Protein AF-A0A9N9H6S9-F1 (afdb_monomer)

Solvent-accessible surface area (backbone atoms only — not comparable to full-atom values): 6058 Å² total; per-residue (Å²): 141,87,83,87,83,76,83,80,80,83,76,88,83,81,80,92,69,90,64,86,71,70,80,47,83,81,69,54,58,80,45,67,66,57,52,53,45,42,61,73,68,64,61,45,78,70,58,47,51,73,44,44,36,66,57,37,38,72,72,67,38,56,69,67,52,17,44,49,52,25,52,49,25,54,49,55,69,67,53,65,72,75,65,78,80,74,72,69,78,80,84,127

Radius of gyration: 20.69 Å; Cα contacts (8 Å, |Δi|>4): 44; chains: 1; bounding box: 52×72×33 Å

InterPro domains:
  IPR013761 Sterile alpha motif/pointed domain superfamily [G3DSA:1.10.150.50] (10-82)

Nearest PDB structures (foldseek):
  3k1r-assembly1_B  TM=7.568E-01  e=2.812E-01  Homo sapiens
  5f3x-assembly2_D  TM=8.565E-01  e=1.389E+00  Mus musculus
  3idw-assembly1_A  TM=7.936E-01  e=1.389E+00  Saccharomyces cerevisiae
  1cok-assembly1_A  TM=6.842E-01  e=4.274E+00  Homo sapiens
  2aq0-assembly1_B  TM=7.084E-01  e=6.861E+00  Homo sapiens

Structure (mmCIF, N/CA/C/O backbone):
data_AF-A0A9N9H6S9-F1
#
_entry.id   AF-A0A9N9H6S9-F1
#
loop_
_atom_site.group_PDB
_atom_site.id
_atom_site.type_symbol
_atom_site.label_atom_id
_atom_site.label_alt_id
_atom_site.label_comp_id
_atom_site.label_asym_id
_atom_site.label_entity_id
_atom_site.label_seq_id
_atom_site.pdbx_PDB_ins_code
_atom_site.Cartn_x
_atom_site.Cartn_y
_atom_site.Cartn_z
_atom_site.occupancy
_atom_site.B_iso_or_equiv
_atom_site.auth_seq_id
_atom_site.auth_comp_id
_atom_site.auth_asym_id
_atom_site.auth_atom_id
_atom_site.pdbx_PDB_model_num
ATOM 1 N N . MET A 1 1 ? 42.718 -34.770 -15.578 1.00 48.12 1 MET A N 1
ATOM 2 C CA . MET A 1 1 ? 42.294 -33.357 -15.564 1.00 48.12 1 MET A CA 1
ATOM 3 C C . MET A 1 1 ? 40.795 -33.323 -15.372 1.00 48.12 1 MET A C 1
ATOM 5 O O . MET A 1 1 ? 40.100 -33.704 -16.302 1.00 48.12 1 MET A O 1
ATOM 9 N N . SER A 1 2 ? 40.333 -32.928 -14.187 1.00 51.88 2 SER A N 1
ATOM 10 C CA . SER A 1 2 ? 38.950 -32.506 -13.925 1.00 51.88 2 SER A CA 1
ATOM 11 C C . SER A 1 2 ? 38.788 -32.268 -12.427 1.00 51.88 2 SER A C 1
ATOM 13 O O . SER A 1 2 ? 38.721 -33.232 -11.671 1.00 51.88 2 SER A O 1
ATOM 15 N N . GLU A 1 3 ? 38.687 -31.008 -12.014 1.00 52.78 3 GLU A N 1
ATOM 16 C CA . GLU A 1 3 ? 38.047 -30.653 -10.747 1.00 52.78 3 GLU A CA 1
ATOM 17 C C . GLU A 1 3 ? 37.025 -29.550 -11.030 1.00 52.78 3 GLU A C 1
ATOM 19 O O . GLU A 1 3 ? 37.351 -28.415 -11.381 1.00 52.78 3 GLU A O 1
ATOM 24 N N . THR A 1 4 ? 35.761 -29.962 -10.971 1.00 49.34 4 THR A N 1
ATOM 25 C CA . THR A 1 4 ? 34.564 -29.141 -11.131 1.00 49.34 4 THR A CA 1
ATOM 26 C C . THR A 1 4 ? 34.334 -28.383 -9.830 1.00 49.34 4 THR A C 1
ATOM 28 O O . THR A 1 4 ? 34.021 -28.992 -8.810 1.00 49.34 4 THR A O 1
ATOM 31 N N . ASN A 1 5 ? 34.480 -27.058 -9.856 1.00 61.69 5 ASN A N 1
ATOM 32 C CA . ASN A 1 5 ? 34.181 -26.211 -8.706 1.00 61.69 5 ASN A CA 1
ATOM 33 C C . ASN A 1 5 ? 32.697 -25.819 -8.705 1.00 61.69 5 ASN A C 1
ATOM 35 O O . ASN A 1 5 ? 32.229 -25.048 -9.542 1.00 61.69 5 ASN A O 1
ATOM 39 N N . THR A 1 6 ? 31.973 -26.388 -7.745 1.00 65.19 6 THR A N 1
ATOM 40 C CA . THR A 1 6 ? 30.609 -26.045 -7.330 1.00 65.19 6 THR A CA 1
ATOM 41 C C . THR A 1 6 ? 30.532 -24.584 -6.864 1.00 65.19 6 THR A C 1
ATOM 43 O O . THR A 1 6 ? 31.308 -24.206 -5.985 1.00 65.19 6 THR A O 1
ATOM 46 N N . PRO A 1 7 ? 29.591 -23.749 -7.347 1.00 59.12 7 PRO A N 1
ATOM 47 C CA . PRO A 1 7 ? 29.349 -22.456 -6.723 1.00 59.12 7 PRO A CA 1
ATOM 48 C C . PRO A 1 7 ? 28.536 -22.657 -5.439 1.00 59.12 7 PRO A C 1
ATOM 50 O O . PRO A 1 7 ? 27.364 -23.032 -5.475 1.00 59.12 7 PRO A O 1
ATOM 53 N N . ALA A 1 8 ? 29.157 -22.402 -4.289 1.00 46.66 8 ALA A N 1
ATOM 54 C CA . ALA A 1 8 ? 28.437 -22.272 -3.031 1.00 46.66 8 ALA A CA 1
ATOM 55 C C . ALA A 1 8 ? 27.586 -20.992 -3.077 1.00 46.66 8 ALA A C 1
ATOM 57 O O . ALA A 1 8 ? 28.106 -19.876 -3.053 1.00 46.66 8 ALA A O 1
ATOM 58 N N . SER A 1 9 ? 26.266 -21.151 -3.157 1.00 44.59 9 SER A N 1
ATOM 59 C CA . SER A 1 9 ? 25.317 -20.078 -2.875 1.00 44.59 9 SER A CA 1
ATOM 60 C C . SER A 1 9 ? 25.387 -19.731 -1.390 1.00 44.59 9 SER A C 1
ATOM 62 O O . SER A 1 9 ? 24.757 -20.385 -0.561 1.00 44.59 9 SER A O 1
ATOM 64 N N . THR A 1 10 ? 26.129 -18.684 -1.041 1.00 41.47 10 THR A N 1
ATOM 65 C CA . THR A 1 10 ? 26.015 -18.070 0.284 1.00 41.47 10 THR A CA 1
ATOM 66 C C . THR A 1 10 ? 24.770 -17.191 0.294 1.00 41.47 10 THR A C 1
ATOM 68 O O . THR A 1 10 ? 24.797 -16.013 -0.054 1.00 41.47 10 THR A O 1
ATOM 71 N N . SER A 1 11 ? 23.647 -17.806 0.654 1.00 38.84 11 SER A N 1
ATOM 72 C CA . SER A 1 11 ? 22.438 -17.108 1.069 1.00 38.84 11 SER A CA 1
ATOM 73 C C . SER A 1 11 ? 22.640 -16.635 2.508 1.00 38.84 11 SER A C 1
ATOM 75 O O . SER A 1 11 ? 22.517 -17.405 3.458 1.00 38.84 11 SER A O 1
ATOM 77 N N . THR A 1 12 ? 23.012 -15.368 2.670 1.00 41.50 12 THR A N 1
ATOM 78 C CA . THR A 1 12 ? 23.060 -14.724 3.983 1.00 41.50 12 THR A CA 1
ATOM 79 C C . THR A 1 12 ? 21.638 -14.340 4.387 1.00 41.50 12 THR A C 1
ATOM 81 O O . THR A 1 12 ? 21.135 -13.292 3.991 1.00 41.50 12 THR A O 1
ATOM 84 N N . PHE A 1 13 ? 20.985 -15.188 5.181 1.00 51.50 13 PHE A N 1
ATOM 85 C CA . PHE A 1 13 ? 19.825 -14.815 5.991 1.00 51.50 13 PHE A CA 1
ATOM 86 C C . PHE A 1 13 ? 20.263 -14.648 7.446 1.00 51.50 13 PHE A C 1
ATOM 88 O O . PHE A 1 13 ? 20.611 -15.629 8.096 1.00 51.50 13 PHE A O 1
ATOM 95 N N . ALA A 1 14 ? 20.239 -13.406 7.929 1.00 48.00 14 ALA A N 1
ATOM 96 C CA . ALA A 1 14 ? 20.015 -12.952 9.311 1.00 48.00 14 ALA A CA 1
ATOM 97 C C . ALA A 1 14 ? 20.516 -11.500 9.362 1.00 48.00 14 ALA A C 1
ATOM 99 O O . ALA A 1 14 ? 21.660 -11.236 9.019 1.00 48.00 14 ALA A O 1
ATOM 100 N N . THR A 1 15 ? 19.688 -10.519 9.700 1.00 32.22 15 THR A N 1
ATOM 101 C CA . THR A 1 15 ? 19.381 -10.228 11.100 1.00 32.22 15 THR A CA 1
ATOM 102 C C . THR A 1 15 ? 17.952 -9.717 11.272 1.00 32.22 15 THR A C 1
ATOM 104 O O . THR A 1 15 ? 17.544 -8.694 10.731 1.00 32.22 15 THR A O 1
ATOM 107 N N . ALA A 1 16 ? 17.190 -10.434 12.097 1.00 49.00 16 ALA A N 1
ATOM 108 C CA . ALA A 1 16 ? 15.969 -9.930 12.701 1.00 49.00 16 ALA A CA 1
ATOM 109 C C . ALA A 1 16 ? 16.344 -8.997 13.859 1.00 49.00 16 ALA A C 1
ATOM 111 O O . ALA A 1 16 ? 16.410 -9.419 15.013 1.00 49.00 16 ALA A O 1
ATOM 112 N N . THR A 1 17 ? 16.580 -7.726 13.554 1.00 39.44 17 THR A N 1
ATOM 113 C CA . THR A 1 17 ? 16.555 -6.676 14.570 1.00 39.44 17 THR A CA 1
ATOM 114 C C . THR A 1 17 ? 15.162 -6.062 14.535 1.00 39.44 17 THR A C 1
ATOM 116 O O . THR A 1 17 ? 14.809 -5.356 13.593 1.00 39.44 17 THR A O 1
ATOM 119 N N . LYS A 1 18 ? 14.340 -6.343 15.556 1.00 49.78 18 LYS A N 1
ATOM 120 C CA . LYS A 1 18 ? 13.108 -5.585 15.834 1.00 49.78 18 LYS A CA 1
ATOM 121 C C . LYS A 1 18 ? 13.484 -4.194 16.349 1.00 49.78 18 LYS A C 1
ATOM 123 O O . LYS A 1 18 ? 13.212 -3.841 17.493 1.00 49.78 18 LYS A O 1
ATOM 128 N N . GLU A 1 19 ? 14.130 -3.406 15.507 1.00 49.78 19 GLU A N 1
ATOM 129 C CA . GLU A 1 19 ? 14.140 -1.968 15.678 1.00 49.78 19 GLU A CA 1
ATOM 130 C C . GLU A 1 19 ? 12.765 -1.469 15.260 1.00 49.78 19 GLU A C 1
ATOM 132 O O . GLU A 1 19 ? 12.259 -1.785 14.182 1.00 49.78 19 GLU A O 1
ATOM 137 N N . LYS A 1 20 ? 12.118 -0.724 16.154 1.00 51.34 20 LYS A N 1
ATOM 138 C CA . LYS A 1 20 ? 10.918 0.033 15.829 1.00 51.34 20 LYS A CA 1
ATOM 139 C C . LYS A 1 20 ? 11.352 1.129 14.851 1.00 51.34 20 LYS A C 1
ATOM 141 O O . LYS A 1 20 ? 11.623 2.252 15.266 1.00 51.34 20 LYS A O 1
ATOM 146 N N . LYS A 1 21 ? 11.486 0.764 13.572 1.00 52.53 21 LYS A N 1
ATOM 147 C CA . LYS A 1 21 ? 11.718 1.667 12.449 1.00 52.53 21 LYS A CA 1
ATOM 148 C C . LYS A 1 21 ? 10.483 2.547 12.374 1.00 52.53 21 LYS A C 1
ATOM 150 O O . LYS A 1 21 ? 9.479 2.166 11.787 1.00 52.53 21 LYS A O 1
ATOM 155 N N . VAL A 1 22 ? 10.541 3.693 13.051 1.00 50.09 22 VAL A N 1
ATOM 156 C CA . VAL A 1 22 ? 9.694 4.832 12.704 1.00 50.09 22 VAL A CA 1
ATOM 157 C C . VAL A 1 22 ? 9.850 4.970 11.193 1.00 50.09 22 VAL A C 1
ATOM 159 O O . VAL A 1 22 ? 10.998 5.021 10.740 1.00 50.09 22 VAL A O 1
ATOM 162 N N . PRO A 1 23 ? 8.771 4.928 10.399 1.00 51.69 23 PRO A N 1
ATOM 163 C CA . PRO A 1 23 ? 8.886 5.137 8.971 1.00 51.69 23 PRO A CA 1
ATOM 164 C C . PRO A 1 23 ? 9.379 6.570 8.778 1.00 51.69 23 PRO A C 1
ATOM 166 O O . PRO A 1 23 ? 8.608 7.525 8.818 1.00 51.69 23 PRO A O 1
ATOM 169 N N . THR A 1 24 ? 10.693 6.745 8.668 1.00 50.25 24 THR A N 1
ATOM 170 C CA . THR A 1 24 ? 11.274 7.991 8.197 1.00 50.25 24 THR A CA 1
ATOM 171 C C . THR A 1 24 ? 10.698 8.214 6.807 1.00 50.25 24 THR A C 1
ATOM 173 O O . THR A 1 24 ? 10.569 7.270 6.028 1.00 50.25 24 THR A O 1
ATOM 176 N N . GLU A 1 25 ? 10.356 9.451 6.485 1.00 52.88 25 GLU A N 1
ATOM 177 C CA . GLU A 1 25 ? 9.839 9.874 5.178 1.00 52.88 25 GLU A CA 1
ATOM 178 C C . GLU A 1 25 ? 10.699 9.413 3.978 1.00 52.88 25 GLU A C 1
ATOM 180 O O . GLU A 1 25 ? 10.206 9.293 2.861 1.00 52.88 25 GLU A O 1
ATOM 185 N N . GLU A 1 26 ? 11.962 9.048 4.217 1.00 53.47 26 GLU A N 1
ATOM 186 C CA . GLU A 1 26 ? 12.877 8.455 3.233 1.00 53.47 26 GLU A CA 1
ATOM 187 C C . GLU A 1 26 ? 12.728 6.933 3.045 1.00 53.47 26 GLU A C 1
ATOM 189 O O . GLU A 1 26 ? 13.052 6.405 1.983 1.00 53.47 26 GLU A O 1
ATOM 194 N N . GLY A 1 27 ? 12.227 6.217 4.055 1.00 52.25 27 GLY A N 1
ATOM 195 C CA . GLY A 1 27 ? 11.980 4.773 4.025 1.00 52.25 27 GLY A CA 1
ATOM 196 C C . GLY A 1 27 ? 10.556 4.399 3.616 1.00 52.25 27 GLY A C 1
ATOM 197 O O . GLY A 1 27 ? 10.245 3.212 3.549 1.00 52.25 27 GLY A O 1
ATOM 198 N N . LEU A 1 28 ? 9.696 5.391 3.374 1.00 57.75 28 LEU A N 1
ATOM 199 C CA . LEU A 1 28 ? 8.325 5.203 2.927 1.00 57.75 28 LEU A CA 1
ATOM 200 C C . LEU A 1 28 ? 8.296 5.124 1.398 1.00 57.75 28 LEU A C 1
ATOM 202 O O . LEU A 1 28 ? 8.044 6.125 0.739 1.00 57.75 28 LEU A O 1
ATOM 206 N N . ALA A 1 29 ? 8.653 3.962 0.844 1.00 58.12 29 ALA A N 1
ATOM 207 C CA . ALA A 1 29 ? 8.496 3.599 -0.568 1.00 58.12 29 ALA A CA 1
ATOM 208 C C . ALA A 1 29 ? 8.500 4.785 -1.560 1.00 58.12 29 ALA A C 1
ATOM 210 O O . ALA A 1 29 ? 7.555 4.994 -2.320 1.00 58.12 29 ALA A O 1
ATOM 211 N N . ARG A 1 30 ? 9.601 5.543 -1.613 1.00 59.53 30 ARG A N 1
ATOM 212 C CA . ARG A 1 30 ? 9.831 6.581 -2.633 1.00 59.53 30 ARG A CA 1
ATOM 213 C C . ARG A 1 30 ? 10.181 5.961 -3.993 1.00 59.53 30 ARG A C 1
ATOM 215 O O . ARG A 1 30 ? 10.922 6.536 -4.781 1.00 59.53 30 ARG A O 1
ATOM 222 N N . SER A 1 31 ? 9.711 4.744 -4.260 1.00 68.06 31 SER A N 1
ATOM 223 C CA . SER A 1 31 ? 9.827 4.141 -5.577 1.00 68.06 31 SER A CA 1
ATOM 224 C C . SER A 1 31 ? 8.778 4.793 -6.466 1.00 68.06 31 SER A C 1
ATOM 226 O O . SER A 1 31 ? 7.582 4.587 -6.250 1.00 68.06 31 SER A O 1
ATOM 228 N N . GLU A 1 32 ? 9.214 5.551 -7.474 1.00 77.31 32 GLU A N 1
ATOM 229 C CA . GLU A 1 32 ? 8.316 6.137 -8.482 1.00 77.31 32 GLU A CA 1
ATOM 230 C C . GLU A 1 32 ? 7.329 5.112 -9.052 1.00 77.31 32 GLU A C 1
ATOM 232 O O . GLU A 1 32 ? 6.209 5.456 -9.410 1.00 77.31 32 GLU A O 1
ATOM 237 N N . THR A 1 33 ? 7.734 3.844 -9.133 1.00 82.06 33 THR A N 1
ATOM 238 C CA . THR A 1 33 ? 6.901 2.741 -9.611 1.00 82.06 33 THR A CA 1
ATOM 239 C C . THR A 1 33 ? 5.688 2.482 -8.719 1.00 82.06 33 THR A C 1
ATOM 241 O O . THR A 1 33 ? 4.590 2.338 -9.245 1.00 82.06 33 THR A O 1
ATOM 244 N N . ALA A 1 34 ? 5.845 2.466 -7.393 1.00 83.19 34 ALA A N 1
ATOM 245 C CA . ALA A 1 34 ? 4.719 2.287 -6.475 1.00 83.19 34 ALA A CA 1
ATOM 246 C C . ALA A 1 34 ? 3.743 3.469 -6.549 1.00 83.19 34 ALA A C 1
ATOM 248 O O . ALA A 1 34 ? 2.537 3.252 -6.614 1.00 83.19 34 ALA A O 1
ATOM 249 N N . ILE A 1 35 ? 4.259 4.702 -6.625 1.00 86.88 35 ILE A N 1
ATOM 250 C CA . ILE A 1 35 ? 3.429 5.909 -6.767 1.00 86.88 35 ILE A CA 1
ATOM 251 C C . ILE A 1 35 ? 2.615 5.845 -8.066 1.00 86.88 35 ILE A C 1
ATOM 253 O O . ILE A 1 35 ? 1.396 5.982 -8.026 1.00 86.88 35 ILE A O 1
ATOM 257 N N . LYS A 1 36 ? 3.258 5.516 -9.194 1.00 90.00 36 LYS A N 1
ATOM 258 C CA . LYS A 1 36 ? 2.585 5.348 -10.494 1.00 90.00 36 LYS A CA 1
ATOM 259 C C . LYS A 1 36 ? 1.490 4.275 -10.459 1.00 90.00 36 LYS A C 1
ATOM 261 O O . LYS A 1 36 ? 0.477 4.430 -11.130 1.00 90.00 36 LYS A O 1
ATOM 266 N N . ILE A 1 37 ? 1.673 3.193 -9.696 1.00 91.06 37 ILE A N 1
ATOM 267 C CA . ILE A 1 37 ? 0.643 2.154 -9.529 1.00 91.06 37 ILE A CA 1
ATOM 268 C C . ILE A 1 37 ? -0.551 2.699 -8.735 1.00 91.06 37 ILE A C 1
ATOM 270 O O . ILE A 1 37 ? -1.685 2.496 -9.154 1.00 91.06 37 ILE A O 1
ATOM 274 N N . LEU A 1 38 ? -0.317 3.417 -7.631 1.00 90.81 38 LEU A N 1
ATOM 275 C CA . LEU A 1 38 ? -1.402 4.021 -6.846 1.00 90.81 38 LEU A CA 1
ATOM 276 C C . LEU A 1 38 ? -2.204 5.048 -7.653 1.00 90.81 38 LEU A C 1
ATOM 278 O O . LEU A 1 38 ? -3.428 5.078 -7.549 1.00 90.81 38 LEU A O 1
ATOM 282 N N . GLU A 1 39 ? -1.516 5.869 -8.451 1.00 91.00 39 GLU A N 1
ATOM 283 C CA . GLU A 1 39 ? -2.141 6.856 -9.336 1.00 91.00 39 GLU A CA 1
ATOM 284 C C . GLU A 1 39 ? -2.960 6.180 -10.437 1.00 91.00 39 GLU A C 1
ATOM 286 O O . GLU A 1 39 ? -4.099 6.567 -10.680 1.00 91.00 39 GLU A O 1
ATOM 291 N N . LYS A 1 40 ? -2.406 5.142 -11.074 1.00 94.25 40 LYS A N 1
ATOM 292 C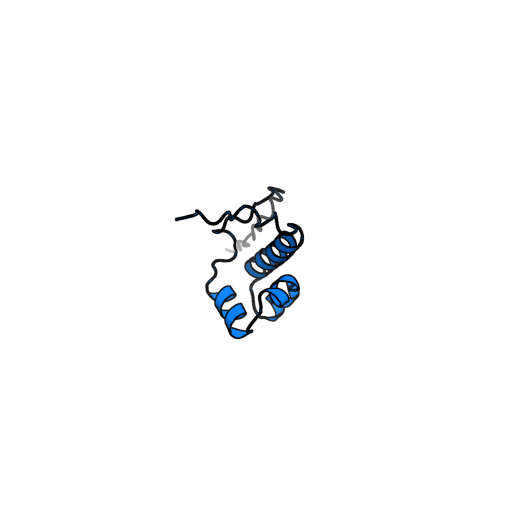 CA . LYS A 1 40 ? -3.080 4.394 -12.142 1.00 94.25 40 LYS A CA 1
ATOM 293 C C . LYS A 1 40 ? -4.340 3.676 -11.655 1.00 94.25 40 LYS A C 1
ATOM 295 O O . LYS A 1 40 ? -5.317 3.611 -12.391 1.00 94.25 40 LYS A O 1
ATOM 300 N N . GLU A 1 41 ? -4.299 3.117 -10.451 1.00 94.00 41 GLU A N 1
ATOM 301 C CA . GLU A 1 41 ? -5.428 2.404 -9.839 1.00 94.00 41 GLU A CA 1
ATOM 302 C C . GLU A 1 41 ? -6.384 3.351 -9.089 1.00 94.00 41 GLU A C 1
ATOM 304 O O . GLU A 1 41 ? -7.318 2.890 -8.436 1.00 94.00 41 GLU A O 1
ATOM 309 N N . GLU A 1 42 ? -6.145 4.669 -9.159 1.00 93.56 42 GLU A N 1
ATOM 310 C CA . GLU A 1 42 ? -6.959 5.728 -8.545 1.00 93.56 42 GLU A CA 1
ATOM 311 C C . GLU A 1 42 ? -7.280 5.468 -7.060 1.00 93.56 42 GLU A C 1
ATOM 313 O O . GLU A 1 42 ? -8.389 5.712 -6.567 1.00 93.56 42 GLU A O 1
ATOM 318 N N . ILE A 1 43 ? -6.297 4.958 -6.309 1.00 91.25 43 ILE A N 1
ATOM 319 C CA . ILE A 1 43 ? -6.517 4.552 -4.918 1.00 91.25 43 ILE A CA 1
ATOM 320 C C . ILE A 1 43 ? -6.708 5.788 -4.041 1.00 91.25 43 ILE A C 1
ATOM 322 O O . ILE A 1 43 ? -5.776 6.534 -3.744 1.00 91.25 43 ILE A O 1
ATOM 326 N N . THR A 1 44 ? -7.939 5.978 -3.571 1.00 91.12 44 THR A N 1
ATOM 327 C CA . THR A 1 44 ? -8.270 7.036 -2.611 1.00 91.12 44 THR A CA 1
ATOM 328 C C . THR A 1 44 ? -7.585 6.816 -1.262 1.00 91.12 44 THR A C 1
ATOM 330 O O . THR A 1 44 ? -7.311 5.686 -0.859 1.00 91.12 44 THR A O 1
ATOM 333 N N . GLY A 1 45 ? -7.368 7.893 -0.501 1.00 88.25 45 GLY A N 1
ATOM 334 C CA . GLY A 1 45 ? -6.743 7.807 0.825 1.00 88.25 45 GLY A CA 1
ATOM 335 C C . GLY A 1 45 ? -7.495 6.902 1.811 1.00 88.25 45 GLY A C 1
ATOM 336 O O . GLY A 1 45 ? -6.868 6.254 2.643 1.00 88.25 45 GLY A O 1
ATOM 337 N N . SER A 1 46 ? -8.823 6.798 1.702 1.00 88.44 46 SER A N 1
ATOM 338 C CA . SER A 1 46 ? -9.613 5.848 2.496 1.00 88.44 46 SER A CA 1
ATOM 339 C C . SER A 1 46 ? -9.387 4.405 2.053 1.00 88.44 46 SER A C 1
ATOM 341 O O . SER A 1 46 ? -9.124 3.555 2.8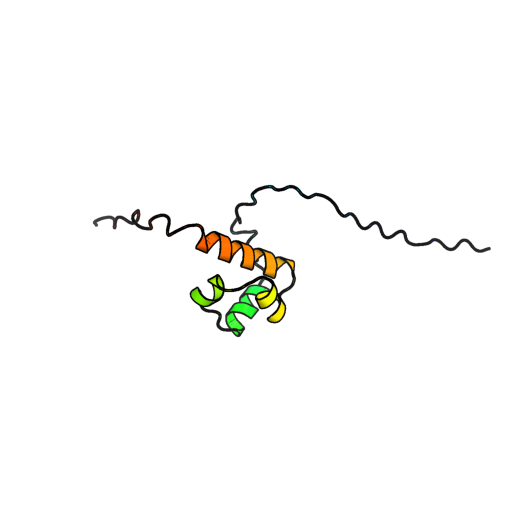98 1.00 88.44 46 SER A O 1
ATOM 343 N N . ALA A 1 47 ? -9.429 4.133 0.743 1.00 91.00 47 ALA A N 1
ATOM 344 C CA . ALA A 1 47 ? -9.165 2.797 0.211 1.00 91.00 47 ALA A CA 1
ATOM 345 C C . ALA A 1 47 ? -7.742 2.339 0.552 1.00 91.00 47 ALA A C 1
ATOM 347 O O . ALA A 1 47 ? -7.543 1.187 0.924 1.00 91.00 47 ALA A O 1
ATOM 348 N N . PHE A 1 48 ? -6.773 3.258 0.513 1.00 91.06 48 PHE A N 1
ATOM 349 C CA . PHE A 1 48 ? -5.387 3.020 0.904 1.00 91.06 48 PHE A CA 1
ATOM 350 C C . PHE A 1 48 ? -5.258 2.476 2.334 1.00 91.06 48 PHE A C 1
ATOM 352 O O . PHE A 1 48 ? -4.476 1.557 2.567 1.00 91.06 48 PHE A O 1
ATOM 359 N N . LEU A 1 49 ? -6.048 2.985 3.285 1.00 90.19 49 LEU A N 1
ATOM 360 C CA . LEU A 1 49 ? -6.026 2.503 4.672 1.00 90.19 49 LEU A CA 1
ATOM 361 C C . LEU A 1 49 ? -6.556 1.067 4.823 1.00 90.19 49 LEU A C 1
ATOM 363 O O . LEU A 1 49 ? -6.210 0.387 5.787 1.00 90.19 49 LEU A O 1
ATOM 367 N N . GLU A 1 50 ? -7.364 0.597 3.873 1.00 90.44 50 GLU A N 1
ATOM 368 C CA . GLU A 1 50 ? -7.891 -0.774 3.817 1.00 90.44 50 GLU A CA 1
ATOM 369 C C . GLU A 1 50 ? -7.026 -1.720 2.965 1.00 90.44 50 GLU A C 1
ATOM 371 O O . GLU A 1 50 ? -7.359 -2.902 2.788 1.00 90.44 50 GLU A O 1
ATOM 376 N N . MET A 1 51 ? -5.926 -1.219 2.397 1.00 92.94 51 MET A N 1
ATOM 377 C CA . MET A 1 51 ? -5.020 -2.031 1.598 1.00 92.94 51 MET A CA 1
ATOM 378 C C . MET A 1 51 ? -4.156 -2.935 2.475 1.00 92.94 51 MET A C 1
ATOM 380 O O . MET A 1 51 ? -3.695 -2.573 3.556 1.00 92.94 51 MET A O 1
ATOM 384 N N . THR A 1 52 ? -3.907 -4.137 1.964 1.00 94.50 52 THR A N 1
ATOM 385 C CA . THR A 1 52 ? -2.993 -5.116 2.551 1.00 94.50 52 THR A CA 1
ATOM 386 C C . THR A 1 52 ? -1.797 -5.315 1.629 1.00 94.50 52 THR A C 1
ATOM 388 O O . THR A 1 52 ? -1.855 -4.992 0.441 1.00 94.50 52 THR A O 1
ATOM 391 N N . GLU A 1 53 ? -0.719 -5.897 2.156 1.00 94.50 53 GLU A N 1
ATOM 392 C CA . GLU A 1 53 ? 0.460 -6.257 1.359 1.00 94.50 53 GLU A CA 1
ATOM 393 C C . GLU A 1 53 ? 0.074 -7.121 0.146 1.00 94.50 53 GLU A C 1
ATOM 395 O O . GLU A 1 53 ? 0.539 -6.885 -0.965 1.00 94.50 53 GLU A O 1
ATOM 400 N N . GLU A 1 54 ? -0.839 -8.079 0.330 1.00 95.62 54 GLU A N 1
ATOM 401 C CA . GLU A 1 54 ? -1.330 -8.940 -0.749 1.00 95.62 54 GLU A CA 1
ATOM 402 C C . GLU A 1 54 ? -2.037 -8.145 -1.850 1.00 95.62 54 GLU A C 1
ATOM 404 O O . GLU A 1 54 ? -1.753 -8.359 -3.030 1.00 95.62 54 GLU A O 1
ATOM 409 N N . LYS A 1 55 ? -2.898 -7.182 -1.488 1.00 94.81 55 LYS A N 1
ATOM 410 C CA . LYS A 1 55 ? -3.544 -6.316 -2.481 1.00 94.81 55 LYS A CA 1
ATOM 411 C C . LYS A 1 55 ? -2.504 -5.490 -3.237 1.00 94.81 55 LYS A C 1
ATOM 413 O O . LYS A 1 55 ? -2.546 -5.466 -4.461 1.00 94.81 55 LYS A O 1
ATOM 418 N N . PHE A 1 56 ? -1.522 -4.897 -2.562 1.00 93.62 56 PHE A N 1
ATOM 419 C CA . PHE A 1 56 ? -0.443 -4.172 -3.246 1.00 93.62 56 PHE A CA 1
ATOM 420 C C . PHE A 1 56 ? 0.359 -5.068 -4.201 1.00 93.62 56 PHE A C 1
ATOM 422 O O . PHE A 1 56 ? 0.642 -4.670 -5.332 1.00 93.62 56 PHE A O 1
ATOM 429 N N . ARG A 1 57 ? 0.657 -6.308 -3.801 1.00 94.38 57 ARG A N 1
ATOM 430 C CA . ARG A 1 57 ? 1.300 -7.297 -4.679 1.00 94.38 57 ARG A CA 1
ATOM 431 C C . ARG A 1 57 ? 0.423 -7.681 -5.873 1.00 94.38 57 ARG A C 1
ATOM 433 O O . ARG A 1 57 ? 0.953 -7.853 -6.967 1.00 94.38 57 ARG A O 1
ATOM 440 N N . SER A 1 58 ? -0.897 -7.774 -5.693 1.00 95.06 58 SER A N 1
ATOM 441 C CA . SER A 1 58 ? -1.841 -8.050 -6.788 1.00 95.06 58 SER A CA 1
ATOM 442 C C . SER A 1 58 ? -1.890 -6.928 -7.833 1.00 95.06 58 SER A C 1
ATOM 444 O O . SER A 1 58 ? -2.083 -7.204 -9.012 1.00 95.06 58 SER A O 1
ATOM 446 N N . LEU A 1 59 ? -1.602 -5.686 -7.423 1.00 92.06 59 LEU A N 1
ATOM 447 C CA . LEU A 1 59 ? -1.453 -4.528 -8.314 1.00 92.06 59 LEU A CA 1
ATOM 448 C C . LEU A 1 59 ? -0.081 -4.475 -9.014 1.00 92.06 59 LEU A C 1
ATOM 450 O O . LEU A 1 59 ? 0.207 -3.545 -9.764 1.00 92.06 59 LEU A O 1
ATOM 454 N N . GLY A 1 60 ? 0.785 -5.463 -8.767 1.00 91.75 60 GLY A N 1
ATOM 455 C CA . GLY A 1 60 ? 2.109 -5.568 -9.376 1.00 91.75 60 GLY A CA 1
ATOM 456 C C . GLY A 1 60 ? 3.232 -4.893 -8.587 1.00 91.75 60 GLY A C 1
ATOM 457 O O . GLY A 1 60 ?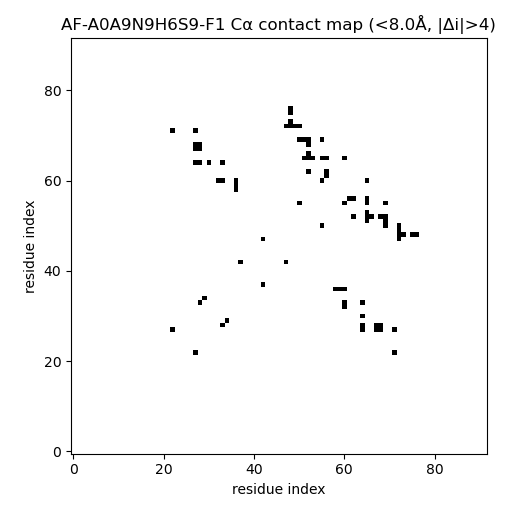 4.321 -4.710 -9.132 1.00 91.75 60 GLY A O 1
ATOM 458 N N . MET A 1 61 ? 3.016 -4.531 -7.316 1.00 91.88 61 MET A N 1
ATOM 459 C CA . MET A 1 61 ? 4.102 -4.003 -6.485 1.00 91.88 61 MET A CA 1
ATOM 460 C C . MET A 1 61 ? 5.069 -5.112 -6.035 1.00 91.88 61 MET A C 1
ATOM 462 O O . MET A 1 61 ? 4.634 -6.204 -5.653 1.00 91.88 61 MET A O 1
ATOM 466 N N . PRO A 1 62 ? 6.388 -4.838 -6.000 1.00 90.56 62 PRO A N 1
ATOM 467 C CA . PRO A 1 62 ? 7.352 -5.731 -5.368 1.00 90.56 62 PRO A CA 1
ATOM 468 C C . PRO A 1 62 ? 7.089 -5.876 -3.862 1.00 90.56 62 PRO A C 1
ATOM 470 O O . PRO A 1 62 ? 6.514 -4.990 -3.231 1.00 90.56 62 PRO A O 1
ATOM 473 N N . ALA A 1 63 ? 7.565 -6.977 -3.274 1.00 90.50 63 ALA A N 1
ATOM 474 C CA . ALA A 1 63 ? 7.291 -7.324 -1.877 1.00 90.50 63 ALA A CA 1
ATOM 475 C C . ALA A 1 63 ? 7.722 -6.240 -0.869 1.00 90.50 63 ALA A C 1
ATOM 477 O O . ALA A 1 63 ? 6.970 -5.943 0.049 1.00 90.50 63 ALA A O 1
ATOM 478 N N . GLY A 1 64 ? 8.888 -5.609 -1.066 1.00 89.81 64 GLY A N 1
ATOM 479 C CA . GLY A 1 64 ? 9.388 -4.552 -0.171 1.00 89.81 64 GLY A CA 1
ATOM 480 C C . GLY A 1 64 ? 8.432 -3.354 -0.072 1.00 89.81 64 GLY A C 1
ATOM 481 O O . GLY A 1 64 ? 7.836 -3.155 0.985 1.00 89.81 64 GLY A O 1
ATOM 482 N N . PRO A 1 65 ? 8.200 -2.611 -1.174 1.00 89.56 65 PRO A N 1
ATOM 483 C CA . PRO A 1 65 ? 7.260 -1.490 -1.188 1.00 89.56 65 PRO A CA 1
ATOM 484 C C . PRO A 1 65 ? 5.842 -1.861 -0.740 1.00 89.56 65 PRO A C 1
ATOM 486 O O . PRO A 1 65 ? 5.207 -1.080 -0.036 1.00 89.56 65 PRO A O 1
ATOM 489 N N . ALA A 1 66 ? 5.349 -3.047 -1.118 1.00 92.06 66 ALA A N 1
ATOM 490 C CA . ALA A 1 66 ? 4.031 -3.529 -0.708 1.00 92.06 66 ALA A CA 1
ATOM 491 C C . ALA A 1 66 ? 3.925 -3.708 0.817 1.00 92.06 66 ALA A C 1
ATOM 493 O O . ALA A 1 66 ? 2.921 -3.311 1.414 1.00 92.06 66 ALA A O 1
ATOM 494 N N . SER A 1 67 ? 4.957 -4.282 1.443 1.00 92.00 67 SER A N 1
ATOM 495 C CA . SER A 1 67 ? 5.021 -4.466 2.895 1.00 92.00 67 SER A CA 1
ATOM 496 C C . SER A 1 67 ? 5.124 -3.120 3.614 1.00 92.00 67 SER A C 1
ATOM 498 O O . SER A 1 67 ? 4.360 -2.873 4.548 1.00 92.00 67 SER A O 1
ATOM 500 N N . ASP A 1 68 ? 6.008 -2.229 3.150 1.00 90.00 68 ASP A N 1
ATOM 501 C CA . ASP A 1 68 ? 6.216 -0.906 3.755 1.00 90.00 68 ASP A CA 1
ATOM 502 C C . ASP A 1 68 ? 4.922 -0.066 3.747 1.00 90.00 68 ASP A C 1
ATOM 504 O O . ASP A 1 68 ?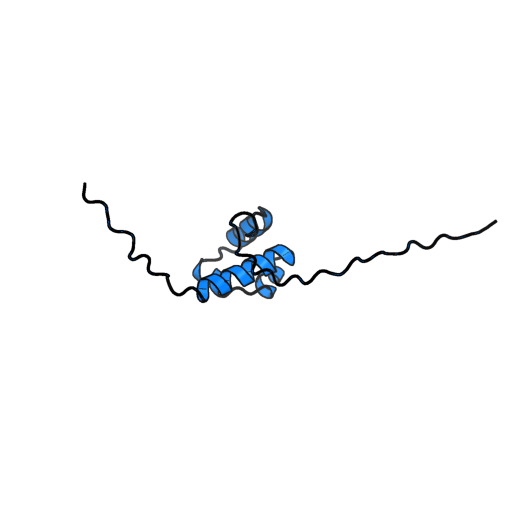 4.551 0.523 4.766 1.00 90.00 68 ASP A O 1
ATOM 508 N N . LEU A 1 69 ? 4.188 -0.042 2.624 1.00 89.88 69 LEU A N 1
ATOM 509 C CA . LEU A 1 69 ? 2.910 0.677 2.512 1.00 89.88 69 LEU A CA 1
ATOM 510 C C . LEU A 1 69 ? 1.819 0.081 3.404 1.00 89.88 69 LEU A C 1
ATOM 512 O O . LEU A 1 69 ? 1.073 0.825 4.044 1.00 89.88 69 LEU A O 1
ATOM 516 N N . ALA A 1 70 ? 1.708 -1.247 3.445 1.00 91.88 70 ALA A N 1
ATOM 517 C CA . ALA A 1 70 ? 0.698 -1.919 4.254 1.00 91.88 70 ALA A CA 1
ATOM 518 C C . ALA A 1 70 ? 0.920 -1.677 5.752 1.00 91.88 70 ALA A C 1
ATOM 520 O O . ALA A 1 70 ? -0.038 -1.466 6.500 1.00 91.88 70 ALA A O 1
ATOM 521 N N . ASP A 1 71 ? 2.172 -1.684 6.207 1.00 91.12 71 ASP A N 1
ATOM 522 C CA . ASP A 1 71 ? 2.488 -1.391 7.602 1.00 91.12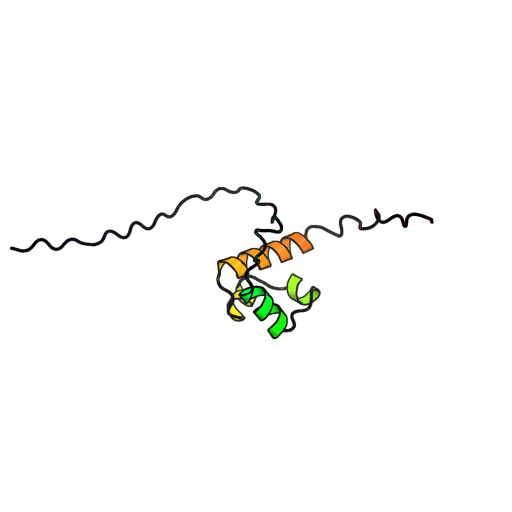 71 ASP A CA 1
ATOM 523 C C . ASP A 1 71 ? 2.281 0.086 7.940 1.00 91.12 71 ASP A C 1
ATOM 525 O O . ASP A 1 71 ? 1.733 0.389 9.005 1.00 91.12 71 ASP A O 1
ATOM 529 N N . PHE A 1 72 ? 2.578 0.991 7.006 1.00 88.19 72 PHE A N 1
ATOM 530 C CA . PHE A 1 72 ? 2.262 2.408 7.158 1.00 88.19 72 PHE A CA 1
ATOM 531 C C . PHE A 1 72 ? 0.757 2.672 7.281 1.00 88.19 72 PHE A C 1
ATOM 533 O O . PHE A 1 72 ? 0.327 3.370 8.199 1.00 88.19 72 PHE A O 1
ATOM 540 N N . ALA A 1 73 ? -0.067 2.070 6.418 1.00 89.25 73 ALA A N 1
ATOM 541 C CA . ALA A 1 73 ? -1.525 2.180 6.490 1.00 89.25 73 ALA A CA 1
ATOM 542 C C . ALA A 1 73 ? -2.070 1.707 7.854 1.00 89.25 73 ALA A C 1
ATOM 544 O O . ALA A 1 73 ? -2.884 2.390 8.487 1.00 89.25 73 ALA A O 1
ATOM 545 N N . LYS A 1 74 ? -1.556 0.580 8.370 1.00 88.31 74 LYS A N 1
ATOM 546 C CA . LYS A 1 74 ? -1.902 0.077 9.712 1.00 88.31 74 LYS A CA 1
ATOM 547 C C . LYS A 1 74 ? -1.451 1.026 10.823 1.00 88.31 74 LYS A C 1
ATOM 549 O O . LYS A 1 74 ? -2.149 1.151 11.831 1.00 88.31 74 LYS A O 1
ATOM 554 N N . GLU A 1 75 ? -0.278 1.640 10.699 1.00 86.06 75 GLU A N 1
ATOM 555 C CA . GLU A 1 75 ? 0.238 2.593 11.685 1.00 86.06 75 GLU A CA 1
ATOM 556 C C . GLU A 1 75 ? -0.599 3.879 11.716 1.00 86.06 75 GLU A C 1
ATOM 558 O O . GLU A 1 75 ? -0.980 4.329 12.803 1.00 86.06 75 GLU A O 1
ATOM 563 N N . LEU A 1 76 ? -0.994 4.396 10.549 1.00 82.31 76 LEU A N 1
ATOM 564 C CA . LEU A 1 76 ? -1.909 5.535 10.425 1.00 82.31 76 LEU A CA 1
ATOM 565 C C . LEU A 1 76 ? -3.258 5.269 11.105 1.00 82.31 76 LEU A C 1
ATOM 567 O O . LEU A 1 76 ? -3.747 6.118 11.848 1.00 82.31 76 LEU A O 1
ATOM 571 N N . GLY A 1 77 ? -3.838 4.079 10.916 1.00 74.44 77 GLY A N 1
ATOM 572 C CA . GLY A 1 77 ? -5.103 3.704 11.560 1.00 74.44 77 GLY A CA 1
ATOM 573 C C . GLY A 1 77 ? -5.013 3.574 13.088 1.00 74.44 77 GLY A C 1
ATOM 574 O O . GLY A 1 77 ? -5.992 3.819 13.796 1.00 74.44 77 GLY A O 1
ATOM 575 N N . LYS A 1 78 ? -3.836 3.220 13.624 1.00 74.44 78 LYS A N 1
ATOM 576 C CA . LYS A 1 78 ? -3.595 3.082 15.075 1.00 74.44 78 LYS A CA 1
ATOM 577 C C . LYS A 1 78 ? -3.379 4.423 15.762 1.00 74.44 78 LYS A C 1
ATOM 579 O O . LYS A 1 78 ? -3.802 4.608 16.906 1.00 74.44 78 LYS A O 1
ATOM 584 N N . HIS A 1 79 ? -2.741 5.368 15.082 1.00 65.44 79 HIS A N 1
ATOM 585 C CA . HIS A 1 79 ? -2.624 6.735 15.562 1.00 65.44 79 HIS A CA 1
ATOM 586 C C . HIS A 1 79 ? -3.943 7.475 15.323 1.00 65.44 79 HIS A C 1
ATOM 588 O O . HIS A 1 79 ? -4.065 8.288 14.413 1.00 65.44 79 HIS A O 1
ATOM 594 N N . LYS A 1 80 ? -4.936 7.211 16.186 1.00 56.16 80 LYS A N 1
ATOM 595 C CA . LYS A 1 80 ? -6.154 8.024 16.317 1.00 56.16 80 LYS A CA 1
ATOM 596 C C . LYS A 1 80 ? -5.738 9.493 16.309 1.00 56.16 80 LYS A C 1
ATOM 598 O O . LYS A 1 80 ? -5.101 9.904 17.278 1.00 56.16 80 LYS A O 1
ATOM 603 N N . LEU A 1 81 ? -6.048 10.202 15.211 1.00 58.66 81 LEU A N 1
ATOM 604 C CA . LEU A 1 81 ? -5.971 11.654 15.002 1.00 58.66 81 LEU A CA 1
ATOM 605 C C . LEU A 1 81 ? -5.330 12.340 16.203 1.00 58.66 81 LEU A C 1
ATOM 607 O O . LEU A 1 81 ? -6.049 12.833 17.074 1.00 58.66 81 LEU A O 1
ATOM 611 N N . LYS A 1 82 ? -3.994 12.266 16.316 1.00 52.53 82 LYS A N 1
ATOM 612 C CA . LYS A 1 82 ? -3.273 12.938 17.397 1.00 52.53 82 LYS A CA 1
ATOM 613 C C . LYS A 1 82 ? -3.630 14.393 17.187 1.00 52.53 82 LYS A C 1
ATOM 615 O O . LYS A 1 82 ? -3.256 14.960 16.169 1.00 52.53 82 LYS A O 1
ATOM 620 N N . SER A 1 83 ? -4.531 14.873 18.032 1.00 52.25 83 SER A N 1
ATOM 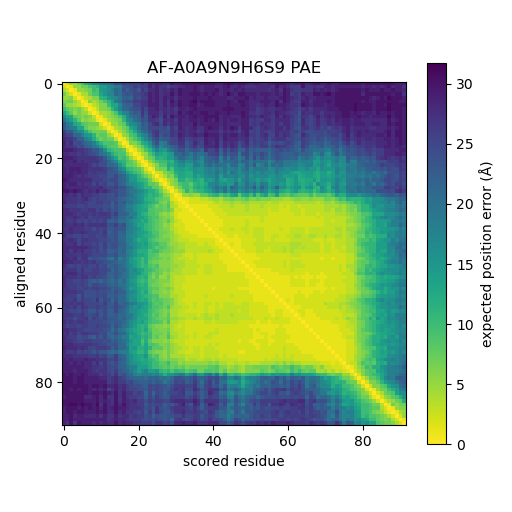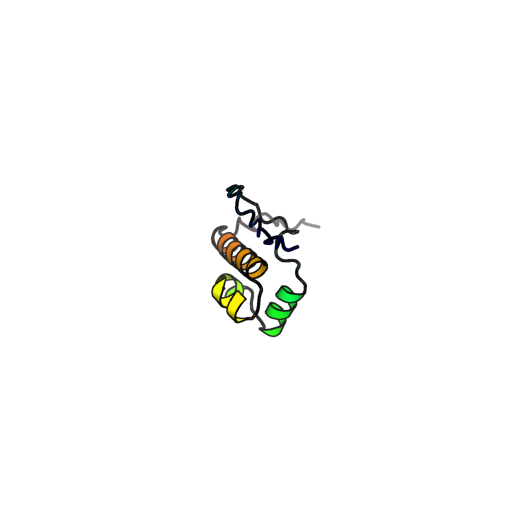621 C CA . SER A 1 83 ? -5.465 15.948 17.734 1.00 52.25 83 SER A CA 1
ATOM 622 C C . SER A 1 83 ? -4.811 17.027 16.874 1.00 52.25 83 SER A C 1
ATOM 624 O O . SER A 1 83 ? -3.952 17.760 17.360 1.00 52.25 83 SER A O 1
ATOM 626 N N . PHE A 1 84 ? -5.264 17.178 15.624 1.00 52.97 84 PHE A N 1
ATOM 627 C CA . PHE A 1 84 ? -4.952 18.342 14.779 1.00 52.97 84 PHE A CA 1
ATOM 628 C C . PHE A 1 84 ? -5.444 19.669 15.414 1.00 52.97 84 PHE A C 1
ATOM 630 O O . PHE A 1 84 ? -5.378 20.730 14.804 1.00 52.97 84 PHE A O 1
ATOM 637 N N . SER A 1 85 ? -5.892 19.647 16.675 1.00 52.03 85 SER A N 1
ATOM 638 C CA . SER A 1 85 ? -6.303 20.790 17.485 1.00 52.03 85 SER A CA 1
ATOM 639 C C . SER A 1 85 ? -5.158 21.720 17.902 1.00 52.03 85 SER A C 1
ATOM 641 O O . SER A 1 85 ? -5.408 22.656 18.657 1.00 52.03 85 SER A O 1
ATOM 643 N N . PHE A 1 86 ? -3.916 21.500 17.454 1.00 53.22 86 PHE A N 1
ATOM 644 C CA . PHE A 1 86 ? -2.832 22.463 17.685 1.00 53.22 86 PHE A CA 1
ATOM 645 C C . PHE A 1 86 ? -2.700 23.531 16.594 1.00 53.22 86 PHE A C 1
ATOM 647 O O . PHE A 1 86 ? -1.899 24.453 16.750 1.00 53.22 86 PHE A O 1
ATOM 654 N N . TYR A 1 87 ? -3.524 23.490 15.541 1.00 56.66 87 TYR A N 1
ATOM 655 C CA . TYR A 1 87 ? -3.613 24.607 14.604 1.00 56.66 87 TYR A CA 1
ATOM 656 C C . TYR A 1 87 ? -4.490 25.719 15.194 1.00 56.66 87 TYR A C 1
ATOM 658 O O . TYR A 1 87 ? -5.664 25.877 14.864 1.00 56.66 87 TYR A O 1
ATOM 666 N N . LYS A 1 88 ? -3.920 26.501 16.117 1.00 64.94 88 LYS A N 1
ATOM 667 C CA . LYS A 1 88 ? -4.479 27.818 16.429 1.00 64.94 88 LYS A CA 1
ATOM 668 C C . LYS A 1 88 ? -4.202 28.707 15.213 1.00 64.94 88 LYS A C 1
ATOM 670 O O . LYS A 1 88 ? -3.024 28.914 14.915 1.00 64.94 88 LYS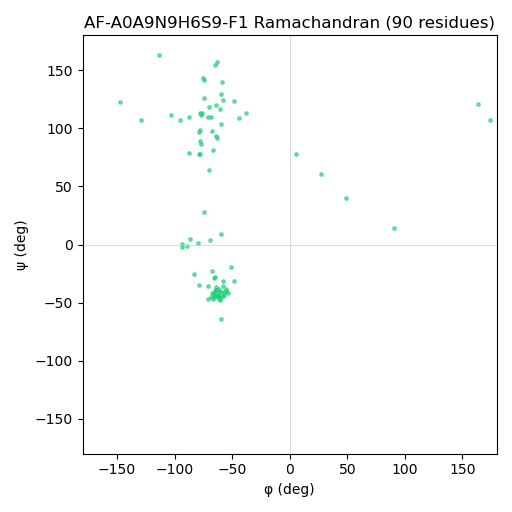 A O 1
ATOM 675 N N . PRO A 1 89 ? -5.214 29.247 14.511 1.00 66.44 89 PRO A N 1
ATOM 676 C CA . PRO A 1 89 ? -4.942 30.279 13.523 1.00 66.44 89 PRO A CA 1
ATOM 677 C C . PRO A 1 89 ? -4.232 31.432 14.244 1.00 66.44 89 PRO A C 1
ATOM 679 O O . PRO A 1 89 ? -4.726 31.932 15.261 1.00 66.44 89 PRO A O 1
ATOM 682 N N . ARG A 1 90 ? -3.041 31.824 13.770 1.00 66.44 90 ARG A N 1
ATOM 683 C CA . ARG A 1 90 ? -2.431 33.085 14.206 1.00 66.44 90 ARG A CA 1
ATOM 684 C C . ARG A 1 90 ? -3.405 34.186 13.807 1.00 66.44 90 ARG A C 1
ATOM 686 O O . ARG A 1 90 ? -3.693 34.345 12.627 1.00 66.44 90 ARG A O 1
ATOM 693 N N . LYS A 1 91 ? -3.940 34.900 14.797 1.0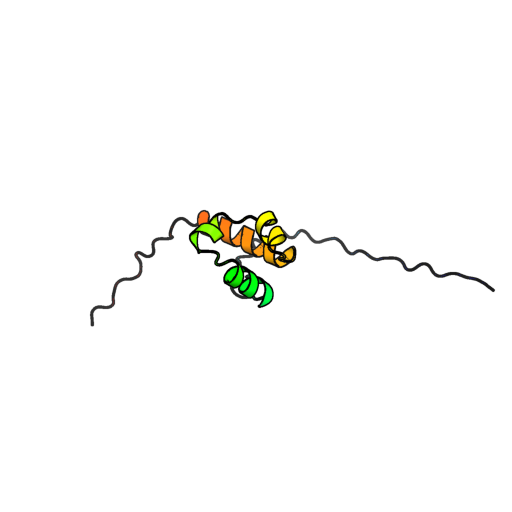0 61.88 91 LYS A N 1
ATOM 694 C CA . LYS A 1 91 ? -4.677 36.137 14.549 1.00 61.88 91 LYS A CA 1
ATOM 695 C C . LYS A 1 91 ? -3.681 37.139 13.957 1.00 61.88 91 LYS A C 1
ATOM 697 O O . LYS A 1 91 ? -2.644 37.375 14.576 1.00 61.88 91 LYS A O 1
ATOM 702 N N . THR A 1 92 ? -3.967 37.606 12.746 1.00 66.81 92 THR A N 1
ATOM 703 C CA . THR A 1 92 ? -3.318 38.744 12.077 1.00 66.81 92 THR A CA 1
ATOM 704 C C . THR A 1 92 ? -3.773 40.054 12.685 1.00 66.81 92 THR A C 1
ATOM 706 O O . THR A 1 92 ? -4.981 40.127 13.011 1.00 66.81 92 THR A O 1
#

Foldseek 3Di:
DDDDDDDDPPPDDDDPDPDPPPCDPVQQPPPPVLVVLCVVVVQDPVNLLVDALVNSVVSVDDSRNSHSSRVVSVVVVVPPPPDPVVPDPPDD

pLDDT: mean 71.99, std 19.29, range [32.22, 95.62]

Mean predicted aligned error: 15.3 Å

Secondary structure (DSSP, 8-state):
------------------------TTTS---HHHHHHHHHTT--HHHHHT--HHHHHHTT--HHHHHHHHHHHHHHHHS----GGG-PPPP-

Organism: NCBI:txid144538

Sequence (92 aa):
MSETNTPASTSTFATATKEKKVPTEEGLARSETAIKILEKEEITGSAFLEMTEEKFRSLGMPAGPASDLADFAKELGKHKLKSFSFYKPRKT